Protein AF-A0A8S3GF30-F1 (afdb_monomer)

Mean predicted aligned error: 12.2 Å

Nearest PDB structures (foldseek):
  2m0g-assembly1_A  TM=1.381E-01  e=9.391E+00  Homo sapiens

Solvent-accessible surface area (backbone atoms only — not comparable to full-atom values): 8044 Å² total; per-residue (Å²): 131,85,81,71,85,69,78,81,78,77,63,46,65,70,56,51,53,53,51,52,64,44,44,80,78,36,70,75,46,27,78,76,70,73,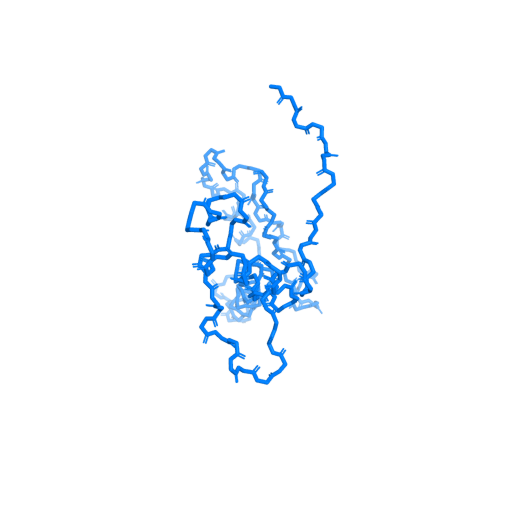49,88,65,83,62,93,58,65,84,44,89,94,50,42,94,63,77,54,68,77,78,55,63,62,43,52,35,39,44,44,50,50,26,50,53,53,47,54,52,53,50,50,36,37,75,70,66,76,46,51,57,67,56,52,42,52,46,66,72,70,50,88,64,52,88,88,40,66,86,68,62,79,76,83,70,51,76,71,35,67,83,64,77,47,59,88,42,74,62,79,86,129

Radius of gyration: 23.12 Å; Cα contacts (8 Å, |Δi|>4): 78; chains: 1; bounding box: 48×35×57 Å

Foldseek 3Di:
DDPDDPPPDQDDLVNLVVLQVVCVVPVVSCVVVVPNHDDPCPPDPPDDPRPNDDPPPLCCCQFPVVFLVVLVVVVVCVVVVVDDLVRVQVCLVPPDDDPVCPVVRADRDDPVCNVVSGGGGDSDDD

Secondary structure (DSSP, 8-state):
---------PPPHHHHHHHHHHHTT-TTHHHHHT--S--TTTTSTT--TTT-PPP-HHHIIIIIIHHHHHHHHHHHHHHTTS--HHHHHHHHHHS---TTTTT-PPPP--THHHHTT---------

Sequence (126 aa):
LPLTDVHFIQRTHLQYNKYLNSLENDLQMKSKFGVVGPSPLNGLQNFDPTSSFPGDL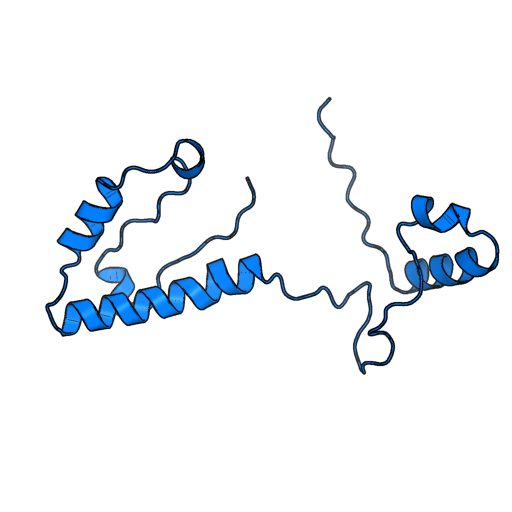MHDFYEGGCPLIIMAMLKEASSSRLITYNAIQSRTENFVYGNLDKSNKPPAIIVKHLNSDRIVGSAAQN

Structure (mmCIF, N/CA/C/O backbone):
data_AF-A0A8S3GF30-F1
#
_entry.id   AF-A0A8S3GF30-F1
#
loop_
_atom_site.group_PDB
_atom_site.id
_atom_site.type_symbol
_atom_site.label_atom_id
_atom_site.label_alt_id
_atom_site.label_comp_id
_atom_site.label_asym_id
_atom_site.label_entity_id
_atom_site.label_seq_id
_atom_site.pdbx_PDB_ins_code
_atom_site.Cartn_x
_atom_site.Cartn_y
_atom_site.Cartn_z
_atom_site.occupancy
_atom_site.B_iso_or_equiv
_atom_site.auth_seq_id
_atom_site.auth_comp_id
_atom_site.auth_asym_id
_atom_site.auth_atom_id
_atom_site.pdbx_PDB_model_num
ATOM 1 N N . LEU A 1 1 ? 22.142 20.340 -4.750 1.00 34.69 1 LEU A N 1
ATOM 2 C CA . LEU A 1 1 ? 21.553 21.049 -5.909 1.00 34.69 1 LEU A CA 1
ATOM 3 C C . LEU A 1 1 ? 20.165 20.467 -6.119 1.00 34.69 1 LEU A C 1
ATOM 5 O O . LEU A 1 1 ? 20.091 19.250 -6.245 1.00 34.69 1 LEU A O 1
ATOM 9 N N . PRO A 1 2 ? 19.090 21.266 -6.038 1.00 37.56 2 PRO A N 1
ATOM 10 C CA . PRO A 1 2 ? 17.739 20.757 -6.221 1.00 37.56 2 PRO A CA 1
ATOM 11 C C . PRO A 1 2 ? 17.591 20.321 -7.680 1.00 37.56 2 PRO A C 1
ATOM 13 O O . PRO A 1 2 ? 17.922 21.079 -8.592 1.00 37.56 2 PRO A O 1
ATOM 16 N N . LEU A 1 3 ? 17.159 19.080 -7.888 1.00 40.47 3 LEU A N 1
ATOM 17 C CA . LEU A 1 3 ? 16.743 18.590 -9.194 1.00 40.47 3 LEU A CA 1
ATOM 18 C C . LEU A 1 3 ? 15.476 19.371 -9.548 1.00 40.47 3 LEU A C 1
ATOM 20 O O . LEU A 1 3 ? 14.401 19.074 -9.046 1.00 40.47 3 LEU A O 1
ATOM 24 N N . THR A 1 4 ? 15.613 20.433 -10.337 1.00 46.12 4 THR A N 1
ATOM 25 C CA . THR A 1 4 ? 14.472 21.027 -11.035 1.00 46.12 4 THR A CA 1
ATOM 26 C C . THR A 1 4 ? 13.829 19.924 -11.860 1.00 46.12 4 THR A C 1
ATOM 28 O O . THR A 1 4 ? 14.558 19.268 -12.605 1.00 46.12 4 THR A O 1
ATOM 31 N N . ASP A 1 5 ? 12.521 19.723 -11.701 1.00 49.16 5 ASP A N 1
ATOM 32 C CA . ASP A 1 5 ? 11.702 18.736 -12.408 1.00 49.16 5 ASP A CA 1
ATOM 33 C C . ASP A 1 5 ? 11.978 18.742 -13.917 1.00 49.16 5 ASP A C 1
ATOM 35 O O . ASP A 1 5 ? 11.352 19.453 -14.705 1.00 49.16 5 ASP A O 1
ATOM 39 N N . VAL A 1 6 ? 12.940 17.927 -14.345 1.00 55.56 6 VAL A N 1
ATOM 40 C CA . VAL A 1 6 ? 13.052 17.525 -15.737 1.00 55.56 6 VAL A CA 1
ATOM 41 C C . VAL A 1 6 ? 11.923 16.527 -15.904 1.00 55.56 6 VAL A C 1
ATOM 43 O O . VAL A 1 6 ? 12.020 15.423 -15.373 1.00 55.56 6 VAL A O 1
ATOM 46 N N . HIS A 1 7 ? 10.830 16.930 -16.557 1.00 62.19 7 HIS A N 1
ATOM 47 C CA . HIS A 1 7 ? 9.713 16.036 -16.855 1.00 62.19 7 HIS A CA 1
ATOM 48 C C . HIS A 1 7 ? 10.256 14.683 -17.320 1.00 62.19 7 HIS A C 1
ATOM 50 O O . HIS A 1 7 ? 10.919 14.594 -18.356 1.00 62.19 7 HIS A O 1
ATOM 56 N N . PHE A 1 8 ? 10.027 13.640 -16.522 1.00 69.62 8 PHE A N 1
ATOM 57 C CA . PHE A 1 8 ? 10.448 12.296 -16.875 1.00 69.62 8 PHE A CA 1
ATOM 58 C C . PHE A 1 8 ? 9.700 11.886 -18.144 1.00 69.62 8 PHE A C 1
ATOM 60 O O . PHE A 1 8 ? 8.482 11.715 -18.138 1.00 69.62 8 PHE A O 1
ATOM 67 N N . ILE A 1 9 ? 10.424 11.766 -19.256 1.00 78.81 9 ILE A N 1
ATOM 68 C CA . ILE A 1 9 ? 9.842 11.325 -20.521 1.00 78.81 9 ILE A CA 1
ATOM 69 C C . ILE A 1 9 ? 9.791 9.801 -20.487 1.00 78.81 9 ILE A C 1
ATOM 71 O O . ILE A 1 9 ? 10.817 9.128 -20.620 1.00 78.81 9 ILE A O 1
ATOM 75 N N . GLN A 1 10 ? 8.587 9.260 -20.314 1.00 79.81 10 GLN A N 1
ATOM 76 C CA . GLN A 1 10 ? 8.366 7.823 -20.368 1.00 79.81 10 GLN A CA 1
ATOM 77 C C . GLN A 1 10 ? 8.737 7.283 -21.754 1.00 79.81 10 GLN A C 1
ATOM 79 O O . GLN A 1 10 ? 8.390 7.850 -22.792 1.00 79.81 10 GLN A O 1
ATOM 84 N N . ARG A 1 11 ? 9.465 6.166 -21.764 1.00 87.25 11 ARG A N 1
ATOM 85 C CA . ARG A 1 11 ? 9.854 5.479 -22.995 1.00 87.25 11 ARG A CA 1
ATOM 86 C C . ARG A 1 11 ? 8.613 4.914 -23.676 1.00 87.25 11 ARG A C 1
ATOM 88 O O . ARG A 1 11 ? 7.829 4.229 -23.039 1.00 87.25 11 ARG A O 1
ATOM 95 N N . THR A 1 12 ? 8.478 5.159 -24.971 1.00 89.38 12 THR A N 1
ATOM 96 C CA . THR A 1 12 ? 7.442 4.548 -25.816 1.00 89.38 12 THR A CA 1
ATOM 97 C C . THR A 1 12 ? 7.889 3.185 -26.342 1.00 89.38 12 THR A C 1
ATOM 99 O O . THR A 1 12 ? 9.091 2.932 -26.475 1.00 89.38 12 THR A O 1
ATOM 102 N N . HIS A 1 13 ? 6.937 2.337 -26.737 1.00 88.44 13 HIS A N 1
ATOM 103 C CA . HIS A 1 13 ? 7.207 1.060 -27.410 1.00 88.44 13 HIS A CA 1
ATOM 104 C C . HIS A 1 13 ? 8.176 1.211 -28.600 1.00 88.44 13 HIS A C 1
ATOM 106 O O . HIS A 1 13 ? 9.143 0.460 -28.734 1.00 88.44 13 HIS A O 1
ATOM 112 N N . LEU A 1 14 ? 7.991 2.249 -29.428 1.00 90.06 14 LEU A N 1
ATOM 113 C CA . LEU A 1 14 ? 8.872 2.530 -30.567 1.00 90.06 14 LEU A CA 1
ATOM 114 C C . LEU A 1 14 ? 10.316 2.821 -30.127 1.00 90.06 14 LEU A C 1
ATOM 116 O O . LEU A 1 14 ? 11.267 2.314 -30.724 1.00 90.06 14 LEU A O 1
ATOM 120 N N . GLN A 1 15 ? 10.492 3.630 -29.080 1.00 89.44 15 GLN A N 1
ATOM 121 C CA . GLN A 1 15 ? 11.817 3.946 -28.539 1.00 89.44 15 GLN A CA 1
ATOM 122 C C . GLN A 1 15 ? 12.477 2.717 -27.910 1.00 89.44 15 GLN A C 1
ATOM 124 O O . GLN A 1 15 ? 13.670 2.507 -28.116 1.00 89.44 15 GLN A O 1
ATOM 129 N N . TYR A 1 16 ? 11.715 1.890 -27.189 1.00 89.69 16 TYR A N 1
ATOM 130 C CA . TYR A 1 16 ? 12.208 0.633 -26.625 1.00 89.69 16 TYR A CA 1
ATOM 131 C C . TYR A 1 16 ? 12.742 -0.308 -27.706 1.00 89.69 16 TYR A C 1
ATOM 133 O O . TYR A 1 16 ? 13.896 -0.728 -27.620 1.00 89.69 16 TYR A O 1
ATOM 141 N N . ASN A 1 17 ? 11.979 -0.535 -28.778 1.00 89.62 17 ASN A N 1
ATOM 142 C CA . ASN A 1 17 ? 12.423 -1.374 -29.895 1.00 89.62 17 ASN A CA 1
ATOM 143 C C . ASN A 1 17 ? 13.640 -0.790 -30.620 1.00 89.62 17 ASN A C 1
ATOM 145 O O . ASN A 1 17 ? 14.568 -1.517 -30.968 1.00 89.62 17 ASN A O 1
ATOM 149 N N . LYS A 1 18 ? 13.697 0.537 -30.790 1.00 90.19 18 LYS A N 1
ATOM 150 C CA . LYS A 1 18 ? 14.880 1.199 -31.359 1.00 90.19 18 LYS A CA 1
ATOM 151 C C . LYS A 1 18 ? 16.131 0.951 -30.512 1.00 90.19 18 LYS A C 1
ATOM 153 O O . LYS A 1 18 ? 17.205 0.711 -31.065 1.00 90.19 18 LYS A O 1
ATOM 158 N N . TYR A 1 19 ? 16.011 1.017 -29.186 1.00 90.44 19 TYR A N 1
ATOM 159 C CA . TYR A 1 19 ? 17.128 0.742 -28.283 1.00 90.44 19 TYR A CA 1
ATOM 160 C C . TYR A 1 19 ? 17.531 -0.729 -28.309 1.00 90.44 19 TYR A C 1
ATOM 162 O O . TYR A 1 19 ? 18.727 -0.995 -28.360 1.00 90.44 19 TYR A O 1
ATOM 170 N N . LEU A 1 20 ? 16.575 -1.663 -28.372 1.00 89.44 20 LEU A N 1
ATOM 171 C CA . LEU A 1 20 ? 16.871 -3.086 -28.556 1.00 89.44 20 LEU A CA 1
ATOM 172 C C . LEU A 1 20 ? 17.687 -3.344 -29.827 1.00 89.44 20 LEU A C 1
ATOM 174 O O . LEU A 1 20 ? 18.759 -3.933 -29.740 1.00 89.44 20 LEU A O 1
ATOM 178 N N . ASN A 1 21 ? 17.258 -2.813 -30.973 1.00 88.69 21 ASN A N 1
ATOM 179 C CA . ASN A 1 21 ? 17.983 -2.983 -32.240 1.00 88.69 21 ASN A CA 1
ATOM 180 C C . ASN A 1 21 ? 19.380 -2.332 -32.209 1.00 88.69 21 ASN A C 1
ATOM 182 O O . ASN A 1 21 ? 20.311 -2.766 -32.882 1.00 88.69 21 ASN A O 1
ATOM 186 N N . SER A 1 22 ? 19.553 -1.271 -31.416 1.00 86.31 22 SER A N 1
ATOM 187 C CA . SER A 1 22 ? 20.850 -0.598 -31.272 1.00 86.31 22 SER A CA 1
ATOM 188 C C . SER A 1 22 ? 21.857 -1.434 -30.469 1.00 86.31 22 SER A C 1
ATOM 190 O O . SER A 1 22 ? 23.058 -1.321 -30.701 1.00 86.31 22 SER A O 1
ATOM 192 N N . LEU A 1 23 ? 21.385 -2.292 -29.556 1.00 85.62 23 LEU A N 1
ATOM 193 C CA . LEU A 1 23 ? 22.238 -3.171 -28.745 1.00 85.62 23 LEU A CA 1
ATOM 194 C C . LEU A 1 23 ? 22.918 -4.272 -29.559 1.00 85.62 23 LEU A C 1
ATOM 196 O O . LEU A 1 23 ? 23.973 -4.748 -29.149 1.00 85.62 23 LEU A O 1
ATOM 200 N N . GLU A 1 24 ? 22.341 -4.658 -30.698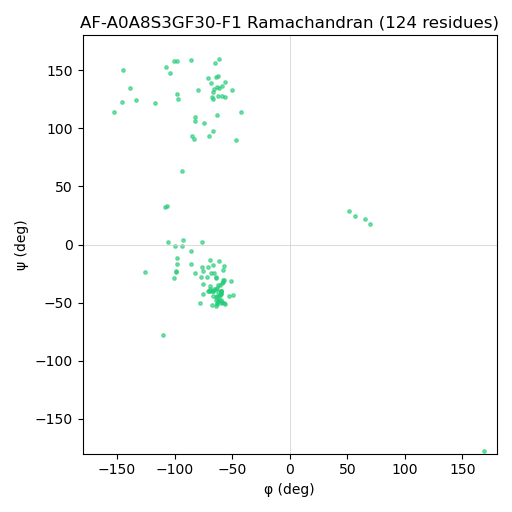 1.00 78.12 24 GLU A N 1
ATOM 201 C CA . GLU A 1 24 ? 22.965 -5.606 -31.630 1.00 78.12 24 GLU A CA 1
ATOM 202 C C . GLU A 1 24 ? 24.264 -5.046 -32.225 1.00 78.12 24 GLU A C 1
ATOM 204 O O . GLU A 1 24 ? 25.171 -5.801 -32.562 1.00 78.12 24 GLU A O 1
ATOM 209 N N . ASN A 1 25 ? 24.364 -3.716 -32.317 1.00 80.00 25 ASN A N 1
ATOM 210 C CA . ASN A 1 25 ? 25.468 -3.019 -32.966 1.00 80.00 25 ASN A CA 1
ATOM 211 C C . ASN A 1 25 ? 26.504 -2.473 -31.968 1.00 80.00 25 ASN A C 1
ATOM 213 O O . ASN A 1 25 ? 27.676 -2.355 -32.317 1.00 80.00 25 ASN A O 1
ATOM 217 N N . ASP A 1 26 ? 26.100 -2.142 -30.734 1.00 83.44 26 ASP A N 1
ATOM 218 C CA . ASP A 1 26 ? 27.009 -1.656 -29.688 1.00 83.44 26 ASP A CA 1
ATOM 219 C C . ASP A 1 26 ? 26.506 -1.985 -28.268 1.00 83.44 26 ASP A C 1
ATOM 221 O O . ASP A 1 26 ? 25.513 -1.440 -27.776 1.00 83.44 26 ASP A O 1
ATOM 225 N N . LEU A 1 27 ? 27.248 -2.838 -27.556 1.00 76.56 27 LEU A N 1
ATOM 226 C CA . LEU A 1 27 ? 26.932 -3.256 -26.186 1.00 76.56 27 LEU A CA 1
ATOM 227 C C . LEU A 1 27 ? 27.144 -2.151 -25.136 1.00 76.56 27 LEU A C 1
ATOM 229 O O . LEU A 1 27 ? 26.554 -2.233 -24.055 1.00 76.56 27 LEU A O 1
ATOM 233 N N . GLN A 1 28 ? 27.928 -1.107 -25.427 1.00 79.19 28 GLN A N 1
ATOM 234 C CA . GLN A 1 28 ? 28.100 0.046 -24.527 1.00 79.19 28 GLN A CA 1
ATOM 235 C C . GLN A 1 28 ? 26.800 0.855 -24.385 1.00 79.19 28 GLN A C 1
ATOM 237 O O . GLN A 1 28 ? 26.600 1.579 -23.406 1.00 79.19 28 GLN A O 1
ATOM 242 N N . MET A 1 29 ? 25.854 0.670 -25.311 1.00 77.81 29 MET A N 1
ATOM 243 C CA . MET A 1 29 ? 24.548 1.323 -25.280 1.00 77.81 29 MET A CA 1
ATOM 244 C C . MET A 1 29 ? 23.629 0.821 -24.154 1.00 77.81 29 MET A C 1
ATOM 246 O O . MET A 1 29 ? 22.662 1.509 -23.820 1.00 77.81 29 MET A O 1
ATOM 250 N N . LYS A 1 30 ? 23.951 -0.311 -23.502 1.00 82.69 30 LYS A N 1
ATOM 251 C CA . LYS A 1 30 ? 23.183 -0.853 -22.360 1.00 82.69 30 LYS A CA 1
ATOM 252 C C . LYS A 1 30 ? 23.041 0.154 -21.226 1.00 82.69 30 LYS A C 1
ATOM 254 O O . LYS A 1 30 ? 21.933 0.434 -20.773 1.00 82.69 30 LYS A O 1
ATOM 259 N N . SER A 1 31 ? 24.166 0.724 -20.796 1.00 79.31 31 SER A N 1
ATOM 260 C CA . SER A 1 31 ? 24.197 1.708 -19.710 1.00 79.31 31 SER A CA 1
ATOM 261 C C . SER A 1 31 ? 23.549 3.030 -20.134 1.00 79.31 31 SER A C 1
ATOM 263 O O . SER A 1 31 ? 22.841 3.646 -19.344 1.00 79.31 31 SER A O 1
ATOM 265 N N . LYS A 1 32 ? 23.715 3.425 -21.403 1.00 82.75 32 LYS A N 1
ATOM 266 C CA . LYS A 1 32 ? 23.195 4.690 -21.939 1.00 82.75 32 LYS A CA 1
ATOM 267 C C . LYS A 1 32 ? 21.674 4.711 -22.083 1.00 82.75 32 LYS A C 1
ATOM 269 O O . LYS A 1 32 ? 21.051 5.733 -21.815 1.00 82.75 32 LYS A O 1
ATOM 274 N N . PHE A 1 33 ? 21.074 3.608 -22.530 1.00 82.75 33 PHE A N 1
ATOM 275 C CA . PHE A 1 33 ? 19.628 3.525 -22.747 1.00 82.75 33 PHE A CA 1
ATOM 276 C C . PHE A 1 33 ? 18.872 2.872 -21.594 1.00 82.75 33 PHE A C 1
ATOM 278 O O . PHE A 1 33 ? 17.643 2.933 -21.590 1.00 82.75 33 PHE A O 1
ATOM 285 N N . GLY A 1 34 ? 19.567 2.245 -20.639 1.00 82.62 34 GLY A N 1
ATOM 286 C CA . GLY A 1 34 ? 18.939 1.495 -19.550 1.00 82.62 34 GLY A CA 1
ATOM 287 C C . GLY A 1 34 ? 18.167 0.262 -20.034 1.00 82.62 34 GLY A C 1
ATOM 288 O O . GLY A 1 34 ? 17.260 -0.198 -19.350 1.00 82.62 34 GLY A O 1
ATOM 289 N N . VAL A 1 35 ? 18.488 -0.253 -21.226 1.00 84.50 35 VAL A N 1
ATOM 290 C CA . VAL A 1 35 ? 17.902 -1.471 -21.802 1.00 84.50 35 VAL A CA 1
ATOM 291 C C . VAL A 1 35 ? 19.026 -2.484 -21.964 1.00 84.50 35 VAL A C 1
ATOM 293 O O . VAL A 1 35 ? 20.025 -2.205 -22.619 1.00 84.50 35 VAL A O 1
ATOM 296 N N . VAL A 1 36 ? 18.881 -3.653 -21.342 1.00 85.56 36 VAL A N 1
ATOM 297 C CA . VAL A 1 36 ? 19.931 -4.690 -21.323 1.00 85.56 36 VAL A CA 1
ATOM 298 C C . VAL A 1 36 ? 19.675 -5.781 -22.369 1.00 85.56 36 VAL A C 1
ATOM 300 O O . VAL A 1 36 ? 20.617 -6.442 -22.807 1.00 85.56 36 VAL A O 1
ATOM 303 N N . GLY A 1 37 ? 18.421 -5.932 -22.796 1.00 86.50 37 GLY A N 1
ATOM 304 C CA . GLY A 1 37 ? 17.964 -6.925 -23.762 1.00 86.50 37 GLY A CA 1
ATOM 305 C C . GLY A 1 37 ? 16.431 -6.993 -23.818 1.00 86.50 37 GLY A C 1
ATOM 306 O O . GLY A 1 37 ? 15.763 -6.205 -23.133 1.00 86.50 37 GLY A O 1
ATOM 307 N N . PRO A 1 38 ? 15.871 -7.901 -24.637 1.00 88.19 38 PRO A N 1
ATOM 308 C CA . PRO A 1 38 ? 14.428 -8.099 -24.728 1.00 88.19 38 PRO A CA 1
ATOM 309 C C . PRO A 1 38 ? 13.856 -8.573 -23.386 1.00 88.19 38 PRO A C 1
ATOM 311 O O . PRO A 1 38 ? 14.505 -9.319 -22.651 1.00 88.19 38 PRO A O 1
ATOM 314 N N . SER A 1 39 ? 12.635 -8.143 -23.062 1.00 87.12 39 SER A N 1
ATOM 315 C CA . SER A 1 39 ? 11.949 -8.599 -21.849 1.00 87.12 39 SER A CA 1
ATOM 316 C C . SER A 1 39 ? 11.690 -10.113 -21.903 1.00 87.12 39 SER A C 1
ATOM 318 O O . SER A 1 39 ? 11.182 -10.595 -22.918 1.00 87.12 39 SER A O 1
ATOM 320 N N . PRO A 1 40 ? 11.931 -10.869 -20.814 1.00 86.81 40 PRO A N 1
ATOM 321 C CA . PRO A 1 40 ? 11.552 -12.282 -20.728 1.00 86.81 40 PRO A CA 1
ATOM 322 C C . PRO A 1 40 ? 10.048 -12.525 -20.929 1.00 86.81 40 PRO A C 1
ATOM 324 O O . PRO A 1 40 ? 9.637 -13.623 -21.288 1.00 86.81 40 PRO A O 1
ATOM 327 N N . LEU A 1 41 ? 9.228 -11.495 -20.702 1.00 85.62 41 LEU A N 1
ATOM 328 C CA . LEU A 1 41 ? 7.770 -11.548 -20.789 1.00 85.62 41 LEU A CA 1
ATOM 329 C C . LEU A 1 41 ? 7.227 -11.142 -22.169 1.00 85.62 41 LEU A C 1
ATOM 331 O O . LEU A 1 41 ? 6.016 -11.112 -22.357 1.00 85.62 41 LEU A O 1
ATOM 335 N N . ASN A 1 42 ? 8.092 -10.862 -23.151 1.00 85.19 42 ASN A N 1
ATOM 336 C CA . ASN A 1 42 ? 7.690 -10.393 -24.485 1.00 85.19 42 ASN A CA 1
ATOM 337 C C . ASN A 1 42 ? 6.806 -11.394 -25.266 1.00 85.19 42 ASN A C 1
ATOM 339 O O . ASN A 1 42 ? 6.205 -11.034 -26.270 1.00 85.19 42 ASN A O 1
ATOM 343 N N . GLY A 1 43 ? 6.734 -12.656 -24.825 1.00 82.94 43 GLY A N 1
ATOM 344 C CA . GLY A 1 43 ? 5.857 -13.681 -25.400 1.00 82.94 43 GLY A CA 1
ATOM 345 C C . GLY A 1 43 ? 4.429 -13.702 -24.839 1.00 82.94 43 GLY A C 1
ATOM 346 O O . GLY A 1 43 ? 3.609 -14.481 -25.320 1.00 82.94 43 GLY A O 1
ATOM 347 N N . LEU A 1 44 ? 4.118 -12.895 -23.819 1.00 85.69 44 LEU A N 1
ATOM 348 C CA . LEU A 1 44 ? 2.773 -12.826 -23.251 1.00 85.69 44 LEU A CA 1
ATOM 349 C C . LEU A 1 44 ? 1.861 -11.954 -24.118 1.00 85.69 44 LEU A C 1
ATOM 351 O O . LEU A 1 44 ? 2.201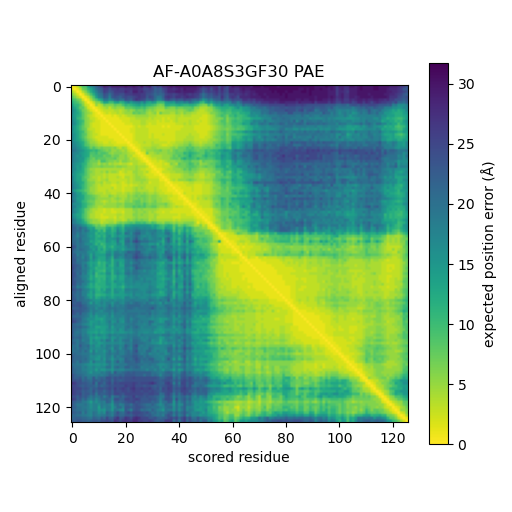 -10.830 -24.487 1.00 85.69 44 LEU A O 1
ATOM 355 N N .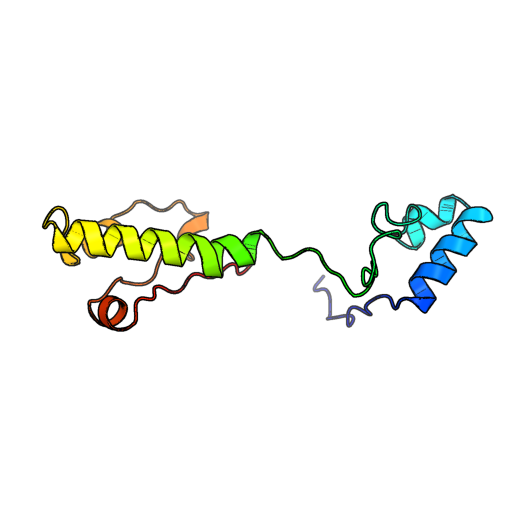 GLN A 1 45 ? 0.663 -12.460 -24.408 1.00 85.31 45 GLN A N 1
ATOM 356 C CA . GLN A 1 45 ? -0.352 -11.697 -25.125 1.00 85.31 45 GLN A CA 1
ATOM 357 C C . GLN A 1 45 ? -0.756 -10.465 -24.297 1.00 85.31 45 GLN A C 1
ATOM 359 O O . GLN A 1 45 ? -1.114 -10.596 -23.128 1.00 85.31 45 GLN A O 1
ATOM 364 N N . ASN A 1 46 ? -0.719 -9.280 -24.915 1.00 83.12 46 ASN A N 1
ATOM 365 C CA . ASN A 1 46 ? -1.031 -7.976 -24.303 1.00 83.12 46 ASN A CA 1
ATOM 366 C C . ASN A 1 46 ? -0.020 -7.462 -23.257 1.00 83.12 46 ASN A C 1
ATOM 368 O O . ASN A 1 46 ? -0.357 -6.566 -22.482 1.00 83.12 46 ASN A O 1
ATOM 372 N N . PHE A 1 47 ? 1.206 -7.993 -23.226 1.00 85.31 47 PHE A N 1
ATOM 373 C CA . PHE A 1 47 ? 2.287 -7.438 -22.412 1.00 85.31 47 PHE A CA 1
ATOM 374 C C . PHE A 1 47 ? 3.207 -6.548 -23.255 1.00 85.31 47 PHE A C 1
ATOM 376 O O . PHE A 1 47 ? 3.710 -6.974 -24.291 1.00 85.31 47 PHE A O 1
ATOM 383 N N . ASP A 1 48 ? 3.478 -5.336 -22.776 1.00 85.81 48 ASP A N 1
ATOM 384 C CA . ASP A 1 48 ? 4.453 -4.418 -23.363 1.00 85.81 48 ASP A CA 1
ATOM 385 C C . ASP A 1 48 ? 5.332 -3.827 -22.243 1.00 85.81 48 ASP A C 1
ATOM 387 O O . ASP A 1 48 ? 4.801 -3.229 -21.307 1.00 85.81 48 ASP A O 1
ATOM 391 N N . PRO A 1 49 ? 6.672 -3.943 -22.307 1.00 84.25 49 PRO A N 1
ATOM 392 C CA . PRO A 1 49 ? 7.572 -3.457 -21.253 1.00 84.25 49 PRO A CA 1
ATOM 393 C C . PRO A 1 49 ? 7.455 -1.963 -20.917 1.00 84.25 49 PRO A C 1
ATOM 395 O O . PRO A 1 49 ? 7.960 -1.524 -19.886 1.00 84.25 49 PRO A O 1
ATOM 398 N N . THR A 1 50 ? 6.865 -1.166 -21.806 1.00 86.31 50 THR A N 1
ATOM 399 C CA . THR A 1 50 ? 6.721 0.287 -21.680 1.00 86.31 50 THR A CA 1
ATOM 400 C C . THR A 1 50 ? 5.363 0.733 -21.144 1.00 86.31 50 THR A C 1
ATOM 402 O O . THR A 1 50 ? 5.251 1.874 -20.686 1.00 86.31 50 THR A O 1
ATOM 405 N N . SER A 1 51 ? 4.353 -0.144 -21.162 1.00 83.25 51 SER A N 1
ATOM 406 C CA . SER A 1 51 ? 3.001 0.151 -20.659 1.00 83.25 51 SER A CA 1
ATOM 407 C C . SER A 1 51 ? 2.481 -0.833 -19.610 1.00 83.25 51 SER A C 1
ATOM 409 O O . SER A 1 51 ? 1.613 -0.477 -18.820 1.00 83.25 51 SER A O 1
ATOM 411 N N . SER A 1 52 ? 2.998 -2.058 -19.575 1.00 78.88 52 SER A N 1
ATOM 412 C CA . SER A 1 52 ? 2.610 -3.118 -18.641 1.00 78.88 52 SER A CA 1
ATOM 413 C C . SER A 1 52 ? 3.524 -3.102 -17.420 1.00 78.88 52 SER A C 1
ATOM 415 O O . SER A 1 52 ? 4.283 -4.042 -17.175 1.00 78.88 52 SER A O 1
ATOM 417 N N . PHE A 1 53 ? 3.479 -1.997 -16.673 1.00 68.62 53 PHE A N 1
ATOM 418 C CA . PHE A 1 53 ? 4.215 -1.883 -15.420 1.00 68.62 53 PHE A CA 1
ATOM 419 C C . PHE A 1 53 ? 3.774 -2.994 -14.463 1.00 68.62 53 PHE A C 1
ATOM 421 O O . PHE A 1 53 ? 2.575 -3.279 -14.380 1.00 68.62 53 PHE A O 1
ATOM 428 N N . PRO A 1 54 ? 4.719 -3.648 -13.763 1.00 67.75 54 PRO A N 1
ATOM 429 C CA . PRO A 1 54 ? 4.346 -4.584 -12.716 1.00 67.75 54 PRO A CA 1
ATOM 430 C C . PRO A 1 54 ? 3.456 -3.851 -11.707 1.00 67.75 54 PRO A C 1
ATOM 432 O O . PRO A 1 54 ? 3.717 -2.684 -11.404 1.00 67.75 54 PRO A O 1
ATOM 435 N N . GLY A 1 55 ? 2.409 -4.525 -11.220 1.00 67.69 55 GLY A N 1
ATOM 436 C CA . GLY A 1 55 ? 1.594 -3.999 -10.126 1.00 67.69 55 GLY A CA 1
ATOM 437 C C . GLY A 1 55 ? 2.509 -3.559 -8.990 1.00 67.69 55 GLY A C 1
ATOM 438 O O . GLY A 1 55 ? 3.476 -4.262 -8.664 1.00 67.69 55 GLY A O 1
ATOM 439 N N . ASP A 1 56 ? 2.267 -2.366 -8.458 1.00 76.00 56 ASP A N 1
ATOM 440 C CA . ASP A 1 56 ? 3.046 -1.855 -7.343 1.00 76.00 56 ASP A CA 1
ATOM 441 C C . ASP A 1 56 ? 2.679 -2.689 -6.118 1.00 76.00 56 ASP A C 1
ATOM 443 O O . ASP A 1 56 ? 1.703 -2.427 -5.424 1.00 76.00 56 ASP A O 1
ATOM 447 N N . LEU A 1 57 ? 3.463 -3.742 -5.885 1.00 74.38 57 LEU A N 1
ATOM 448 C CA . LEU A 1 57 ? 3.238 -4.692 -4.804 1.00 74.38 57 LEU A CA 1
ATOM 449 C C . LEU A 1 57 ? 3.200 -3.986 -3.445 1.00 74.38 57 LEU A C 1
ATOM 451 O O . LEU A 1 57 ? 2.494 -4.423 -2.543 1.00 74.38 57 LEU A O 1
ATOM 455 N N . MET A 1 58 ? 3.932 -2.883 -3.296 1.00 77.56 58 MET A N 1
ATOM 456 C CA . MET A 1 58 ? 3.904 -2.081 -2.083 1.00 77.56 58 MET A CA 1
ATOM 457 C C . MET A 1 58 ? 2.526 -1.425 -1.936 1.00 77.56 58 MET A C 1
ATOM 459 O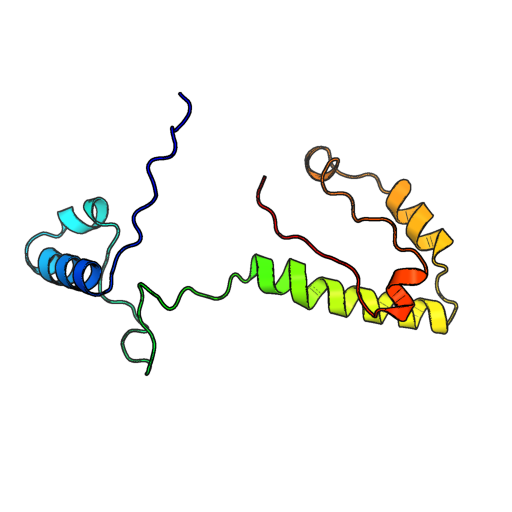 O . MET A 1 58 ? 1.864 -1.617 -0.919 1.00 77.56 58 MET A O 1
ATOM 463 N N . HIS A 1 59 ? 2.049 -0.743 -2.974 1.00 79.44 59 HIS A N 1
ATOM 464 C CA . HIS A 1 59 ? 0.724 -0.125 -2.990 1.00 79.44 59 HIS A CA 1
ATOM 465 C C . HIS A 1 59 ? -0.408 -1.158 -2.840 1.00 79.44 59 HIS A C 1
ATOM 467 O O . HIS A 1 59 ? -1.287 -1.004 -1.994 1.00 79.44 59 HIS A O 1
ATOM 473 N N . ASP A 1 60 ? -0.375 -2.254 -3.597 1.00 80.50 60 ASP A N 1
ATOM 474 C CA . ASP A 1 60 ? -1.413 -3.288 -3.580 1.00 80.50 60 ASP A CA 1
ATOM 475 C C . ASP A 1 60 ? -1.568 -3.915 -2.187 1.00 80.50 60 ASP A C 1
ATOM 477 O O . ASP A 1 60 ? -2.687 -4.145 -1.709 1.00 80.50 60 ASP A O 1
ATOM 481 N N . PHE A 1 61 ? -0.453 -4.142 -1.487 1.00 82.06 61 PHE A N 1
ATOM 482 C CA . PHE A 1 61 ? -0.485 -4.654 -0.122 1.00 82.06 61 PHE A CA 1
ATOM 483 C C . PHE A 1 61 ? -0.826 -3.569 0.901 1.00 82.06 61 PHE A C 1
ATOM 485 O O . PHE A 1 61 ? -1.707 -3.790 1.729 1.00 82.06 61 PHE A O 1
ATOM 492 N N . TYR A 1 62 ? -0.161 -2.413 0.890 1.00 80.31 62 TYR A N 1
ATOM 493 C CA . TYR A 1 62 ? -0.304 -1.427 1.966 1.00 80.31 62 TYR A CA 1
ATOM 494 C C . TYR A 1 62 ? -1.528 -0.520 1.828 1.00 80.31 62 TYR A C 1
ATOM 496 O O . TYR A 1 62 ? -2.032 -0.058 2.851 1.00 80.31 62 TYR A O 1
ATOM 504 N N . GLU A 1 63 ? -2.057 -0.311 0.624 1.00 79.00 63 GLU A N 1
ATOM 505 C CA . GLU A 1 63 ? -3.281 0.473 0.402 1.00 79.00 63 GLU A CA 1
ATOM 506 C C . GLU A 1 63 ? -4.529 -0.401 0.236 1.00 79.00 63 GLU A C 1
ATOM 508 O O . GLU A 1 63 ? -5.641 0.048 0.525 1.00 79.00 63 GLU A O 1
ATOM 513 N N . GLY A 1 64 ? -4.353 -1.663 -0.170 1.00 79.06 64 GLY A N 1
ATOM 514 C CA . GLY A 1 64 ? -5.441 -2.618 -0.376 1.00 79.06 64 GLY A CA 1
ATOM 515 C C . GLY A 1 64 ? -5.470 -3.746 0.655 1.00 79.06 64 GLY A C 1
ATOM 516 O O . GLY A 1 64 ? -6.303 -3.761 1.566 1.00 79.06 64 GLY A O 1
ATOM 517 N N . GLY A 1 65 ? -4.576 -4.723 0.484 1.00 85.06 65 GLY A N 1
ATOM 518 C CA . GLY A 1 65 ? -4.654 -6.025 1.157 1.00 85.06 65 GLY A CA 1
ATOM 519 C C . GLY A 1 65 ? -4.534 -5.968 2.683 1.00 85.06 65 GLY A C 1
ATOM 520 O O . GLY A 1 65 ? -5.395 -6.479 3.401 1.00 85.06 65 GLY A O 1
ATOM 521 N N . CYS A 1 66 ? -3.485 -5.329 3.196 1.00 87.44 66 CYS A N 1
ATOM 522 C CA . CYS A 1 66 ? -3.224 -5.209 4.629 1.00 87.44 66 CYS A CA 1
ATOM 523 C C . CYS A 1 66 ? -4.343 -4.441 5.357 1.00 87.44 66 CYS A C 1
ATOM 525 O O . CYS A 1 66 ? -4.854 -4.974 6.347 1.00 87.44 66 CYS A O 1
ATOM 527 N N . PRO A 1 67 ? -4.793 -3.255 4.885 1.00 86.12 67 PRO A N 1
ATOM 528 C CA . PRO A 1 67 ? -5.944 -2.563 5.464 1.00 86.12 67 PRO A CA 1
ATOM 529 C C . PRO A 1 67 ? -7.198 -3.437 5.577 1.00 86.12 67 PRO A C 1
ATOM 531 O O . PRO A 1 67 ? -7.846 -3.457 6.625 1.00 86.12 67 PRO A O 1
ATOM 534 N N . LEU A 1 68 ? -7.520 -4.196 4.525 1.00 86.69 68 LEU A N 1
ATOM 535 C CA . LEU A 1 68 ? -8.693 -5.068 4.497 1.00 86.69 68 LEU A CA 1
ATOM 536 C C . LEU A 1 68 ? -8.612 -6.171 5.562 1.00 86.69 68 LEU A C 1
ATOM 538 O O . LEU A 1 68 ? -9.549 -6.352 6.342 1.00 86.69 68 LEU A O 1
ATOM 542 N N . ILE A 1 69 ? -7.484 -6.885 5.616 1.00 89.00 69 ILE A N 1
ATOM 543 C CA . ILE A 1 69 ? -7.287 -8.005 6.546 1.00 89.00 69 ILE A CA 1
ATOM 544 C C . ILE A 1 69 ? -7.309 -7.510 7.995 1.00 89.00 69 ILE A C 1
ATOM 546 O O . ILE A 1 69 ? -8.023 -8.068 8.828 1.00 89.00 69 ILE A O 1
ATOM 550 N N . ILE A 1 70 ? -6.575 -6.434 8.295 1.00 88.00 70 ILE A N 1
ATOM 551 C CA . ILE A 1 70 ? -6.521 -5.857 9.644 1.00 88.00 70 ILE A CA 1
ATOM 552 C C . ILE A 1 70 ? -7.921 -5.420 10.083 1.00 88.00 70 ILE A C 1
ATOM 554 O O . ILE A 1 70 ? -8.321 -5.695 11.214 1.00 88.00 70 ILE A O 1
ATOM 558 N N . MET A 1 71 ? -8.701 -4.798 9.195 1.00 86.38 71 MET A N 1
ATOM 559 C CA . MET A 1 71 ? -10.058 -4.371 9.528 1.00 86.38 71 MET A CA 1
ATOM 560 C C . MET A 1 71 ? -10.980 -5.549 9.855 1.00 86.38 71 MET A C 1
ATOM 562 O O . MET A 1 71 ? -11.704 -5.500 10.851 1.00 86.38 71 MET A O 1
ATOM 566 N N . ALA A 1 72 ? -10.929 -6.623 9.064 1.00 87.94 72 ALA A N 1
ATOM 567 C CA . ALA A 1 72 ? -11.702 -7.833 9.330 1.00 87.94 72 ALA A CA 1
ATOM 568 C C . ALA A 1 72 ? -11.337 -8.454 10.691 1.00 87.94 72 ALA A C 1
ATOM 570 O O . ALA A 1 72 ? -12.223 -8.793 11.477 1.00 87.94 72 ALA A O 1
ATOM 571 N N . MET A 1 73 ? -10.041 -8.523 11.013 1.00 89.38 73 MET A N 1
ATOM 572 C CA . MET A 1 73 ? -9.567 -9.044 12.299 1.00 89.38 73 MET A CA 1
ATOM 573 C C . MET A 1 73 ? -10.021 -8.185 13.483 1.00 89.38 73 MET A C 1
ATOM 575 O O . MET A 1 73 ? -10.487 -8.719 14.487 1.00 89.38 73 MET A O 1
ATOM 579 N N . LEU A 1 74 ? -9.905 -6.857 13.383 1.00 86.38 74 LEU A N 1
ATOM 580 C CA . LEU A 1 74 ? -10.304 -5.948 14.461 1.00 86.38 74 LEU A CA 1
ATOM 581 C C . LEU A 1 74 ? -11.815 -5.977 14.702 1.00 86.38 74 LEU A C 1
ATOM 583 O O . LEU A 1 74 ? -12.252 -5.943 15.854 1.00 86.38 74 LEU A O 1
ATOM 587 N N . LYS A 1 75 ? -12.605 -6.082 13.629 1.00 85.06 75 LYS A N 1
ATOM 588 C CA . LYS A 1 75 ? -14.057 -6.258 13.708 1.00 85.06 75 LYS A CA 1
ATOM 589 C C . LYS A 1 75 ? -14.425 -7.521 14.467 1.00 85.06 75 LYS A C 1
ATOM 591 O O . LYS A 1 75 ? -15.213 -7.442 15.406 1.00 85.06 75 LYS A O 1
ATOM 596 N N . GLU A 1 76 ? -13.831 -8.650 14.095 1.00 89.75 76 GLU A N 1
ATOM 597 C CA . GLU A 1 76 ? -14.150 -9.934 14.717 1.00 89.75 76 GLU A CA 1
ATOM 598 C C . GLU A 1 76 ? -13.657 -10.014 16.168 1.00 89.75 76 GLU A C 1
ATOM 600 O O . GLU A 1 76 ? -14.356 -10.488 17.062 1.00 89.75 76 GLU A O 1
ATOM 605 N N . ALA A 1 77 ? -12.479 -9.459 16.454 1.00 89.00 77 ALA A N 1
ATOM 606 C CA . ALA A 1 77 ? -11.989 -9.357 17.822 1.00 89.00 77 ALA A CA 1
ATOM 607 C C . ALA A 1 77 ? -12.905 -8.475 18.690 1.00 89.00 77 ALA A C 1
ATOM 609 O O . ALA A 1 77 ? -13.098 -8.750 19.876 1.00 89.00 77 ALA A O 1
ATOM 610 N N . SER A 1 78 ? -13.491 -7.423 18.113 1.00 84.75 78 SER A N 1
ATOM 611 C CA . SER A 1 78 ? -14.437 -6.565 18.820 1.00 84.75 78 SER A CA 1
ATOM 612 C C . SER A 1 78 ? -15.812 -7.214 19.001 1.00 84.75 78 SER A C 1
ATOM 614 O O . SER A 1 78 ? -16.355 -7.143 20.106 1.00 84.75 78 SER A O 1
ATOM 616 N N . SER A 1 79 ? -16.360 -7.882 17.976 1.00 86.75 79 SER A N 1
ATOM 617 C CA . SER A 1 79 ? -17.638 -8.614 18.062 1.00 86.75 79 SER A CA 1
ATOM 618 C C . SER A 1 79 ? -17.568 -9.720 19.121 1.00 86.75 79 SER A C 1
ATOM 620 O O . SER A 1 79 ? -18.479 -9.860 19.939 1.00 86.75 79 SER A O 1
ATOM 622 N N . SER A 1 80 ? -16.425 -10.406 19.192 1.00 91.62 80 SER A N 1
ATOM 623 C CA . SER A 1 80 ? -16.101 -11.425 20.193 1.00 91.62 80 SER A CA 1
ATOM 624 C C . SER A 1 80 ? -15.726 -10.856 21.570 1.00 91.62 80 SER A C 1
ATOM 626 O O . SER A 1 80 ? -15.403 -11.613 22.483 1.00 91.62 80 SER A O 1
ATOM 628 N N . ARG A 1 81 ? -15.768 -9.526 21.752 1.00 89.62 81 ARG A N 1
ATOM 629 C CA . ARG A 1 81 ? -15.419 -8.811 22.997 1.00 89.62 81 ARG A CA 1
ATOM 630 C C . ARG A 1 81 ? -13.995 -9.083 23.508 1.00 89.62 81 ARG A C 1
ATOM 632 O O . ARG A 1 81 ? -13.725 -8.906 24.693 1.00 89.62 81 ARG A O 1
ATOM 639 N N . LEU A 1 82 ? -13.080 -9.474 22.622 1.00 90.56 82 LEU A N 1
ATOM 640 C CA . LEU A 1 82 ? -11.664 -9.690 22.937 1.00 90.56 82 LEU A CA 1
ATOM 641 C C . LEU A 1 82 ? -10.899 -8.368 23.047 1.00 90.56 82 LEU A C 1
ATOM 643 O O . LEU A 1 82 ? -9.910 -8.274 23.770 1.00 90.56 82 LEU A O 1
ATOM 647 N N . ILE A 1 83 ? -11.355 -7.340 22.329 1.00 87.50 83 ILE A N 1
ATOM 648 C CA . ILE A 1 83 ? -10.751 -6.010 22.338 1.00 87.50 83 ILE A CA 1
ATOM 649 C C . ILE A 1 83 ? -11.819 -4.921 22.214 1.00 87.50 83 ILE A C 1
ATOM 651 O O . ILE A 1 83 ? -12.870 -5.113 21.601 1.00 87.50 83 ILE A O 1
ATOM 655 N N . THR A 1 84 ? -11.545 -3.753 22.793 1.00 84.38 84 THR A N 1
ATOM 656 C CA . THR A 1 84 ? -12.369 -2.553 22.609 1.00 84.38 84 THR A CA 1
ATOM 657 C C . THR A 1 84 ? -11.645 -1.545 21.724 1.00 84.38 84 THR A C 1
ATOM 659 O O . THR A 1 84 ? -10.416 -1.479 21.713 1.00 84.38 84 THR A O 1
ATOM 662 N N . TYR A 1 85 ? -12.394 -0.701 21.016 1.00 77.94 85 TYR A N 1
ATOM 663 C CA . TYR A 1 85 ? -11.800 0.367 20.203 1.00 77.94 85 TYR A CA 1
ATOM 664 C C . TYR A 1 85 ? -10.987 1.356 21.037 1.00 77.94 85 TYR A C 1
ATOM 666 O O . TYR A 1 85 ? -9.924 1.786 20.605 1.00 77.94 85 TYR A O 1
ATOM 674 N N . ASN A 1 86 ? -11.421 1.636 22.267 1.00 83.75 86 ASN A N 1
ATOM 675 C CA . ASN A 1 86 ? -10.655 2.465 23.196 1.00 83.75 86 ASN A CA 1
ATOM 676 C C . ASN A 1 86 ? -9.312 1.817 23.555 1.00 83.75 86 ASN A C 1
ATOM 678 O O . ASN A 1 86 ? -8.310 2.517 23.655 1.00 83.75 86 ASN A O 1
ATOM 682 N N . ALA A 1 87 ? -9.270 0.488 23.703 1.00 86.94 87 ALA A N 1
ATOM 683 C CA . ALA A 1 87 ? -8.020 -0.231 23.930 1.00 86.94 87 ALA A CA 1
ATOM 684 C C . ALA A 1 87 ? -7.095 -0.169 22.704 1.00 86.94 87 ALA A C 1
ATOM 686 O O . ALA A 1 87 ? -5.896 0.039 22.868 1.00 86.94 87 ALA A O 1
ATOM 687 N N . ILE A 1 88 ? -7.639 -0.284 21.485 1.00 84.56 88 ILE A N 1
ATOM 688 C CA . ILE A 1 88 ? -6.866 -0.135 20.239 1.00 84.56 88 ILE A CA 1
ATOM 689 C C . ILE A 1 88 ? -6.298 1.281 20.133 1.00 84.56 88 ILE A C 1
ATOM 691 O O . ILE A 1 88 ? -5.096 1.440 19.954 1.00 84.56 88 ILE A O 1
ATOM 695 N N . GLN A 1 89 ? -7.139 2.304 20.303 1.00 84.31 89 GLN A N 1
ATOM 696 C CA . GLN A 1 89 ? -6.728 3.705 20.232 1.00 84.31 89 GLN A CA 1
ATOM 697 C C . GLN A 1 89 ? -5.660 4.027 21.281 1.00 84.31 89 GLN A C 1
ATOM 699 O O . GLN A 1 89 ? -4.605 4.559 20.946 1.00 84.31 89 GLN A O 1
ATOM 704 N N . SER A 1 90 ? -5.889 3.616 22.530 1.00 88.31 90 SER A N 1
ATOM 705 C CA . SER A 1 90 ? -4.919 3.781 23.612 1.00 88.31 90 SER A CA 1
ATOM 706 C C . SER A 1 90 ? -3.601 3.072 23.297 1.00 88.31 90 SER A C 1
ATOM 708 O O . SER A 1 90 ? -2.527 3.623 23.539 1.00 88.31 90 SER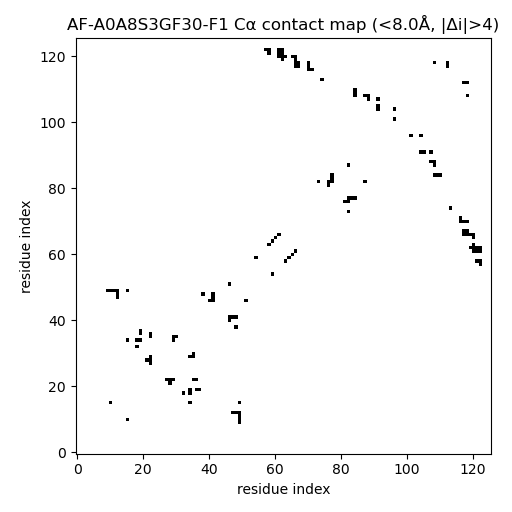 A O 1
ATOM 710 N N . ARG A 1 91 ? -3.645 1.871 22.707 1.00 88.94 91 ARG A N 1
ATOM 711 C CA . ARG A 1 91 ? -2.431 1.159 22.302 1.00 88.94 91 ARG A CA 1
ATOM 712 C C . ARG A 1 91 ? -1.700 1.887 21.180 1.00 88.94 91 ARG A C 1
ATOM 714 O O . ARG A 1 91 ? -0.487 2.017 21.276 1.00 88.94 91 ARG A O 1
ATOM 721 N N . THR A 1 92 ? -2.410 2.376 20.167 1.00 86.94 92 THR A N 1
ATOM 722 C CA . THR A 1 92 ? -1.844 3.133 19.043 1.00 86.94 92 THR A CA 1
ATOM 723 C C . THR A 1 92 ? -1.186 4.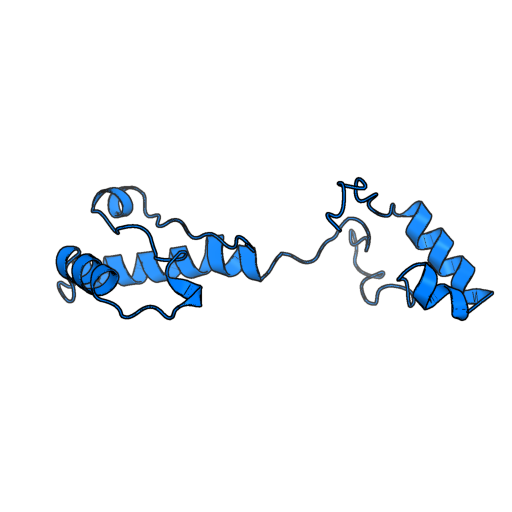434 19.500 1.00 86.94 92 THR A C 1
ATOM 725 O O . THR A 1 92 ? -0.107 4.762 19.012 1.00 86.94 92 THR A O 1
ATOM 728 N N . GLU A 1 93 ? -1.787 5.160 20.443 1.00 87.81 93 GLU A N 1
ATOM 729 C CA . GLU A 1 93 ? -1.246 6.419 20.977 1.00 87.81 93 GLU A CA 1
ATOM 730 C C . GLU A 1 93 ? 0.003 6.207 21.837 1.00 87.81 93 GLU A C 1
ATOM 732 O O . GLU A 1 93 ? 0.959 6.976 21.743 1.00 87.81 93 GLU A O 1
ATOM 737 N N . ASN A 1 94 ? 0.002 5.147 22.649 1.00 90.44 94 ASN A N 1
ATOM 738 C CA . ASN A 1 94 ? 1.074 4.848 23.600 1.00 90.44 94 ASN A CA 1
ATOM 739 C C . ASN A 1 94 ? 2.147 3.905 23.038 1.00 90.44 94 ASN A C 1
ATOM 741 O O . ASN A 1 94 ? 3.103 3.565 23.737 1.00 90.44 94 ASN A O 1
ATOM 745 N N . PHE A 1 95 ? 1.998 3.449 21.794 1.00 90.88 95 PHE A N 1
ATOM 746 C CA . PHE A 1 95 ? 3.013 2.637 21.143 1.00 90.88 95 PHE A CA 1
ATOM 747 C C . PHE A 1 95 ? 4.287 3.462 20.925 1.00 90.88 95 PHE A C 1
ATOM 749 O O . PHE A 1 95 ? 4.249 4.608 20.471 1.00 90.88 95 PHE A O 1
ATOM 756 N N . VAL A 1 96 ? 5.438 2.877 21.254 1.00 92.56 96 VAL A N 1
ATOM 757 C CA . VAL A 1 96 ? 6.736 3.536 21.089 1.00 92.56 96 VAL A CA 1
ATOM 758 C C . VAL A 1 96 ? 7.190 3.359 19.642 1.00 92.56 96 VAL A C 1
ATOM 760 O O . VAL A 1 96 ? 7.832 2.372 19.295 1.00 92.56 96 VAL A O 1
ATOM 763 N N . TYR A 1 97 ? 6.831 4.318 18.791 1.00 89.12 97 TYR A N 1
ATOM 764 C CA . TYR A 1 97 ? 7.276 4.357 17.397 1.00 89.12 97 TYR A CA 1
ATOM 765 C C . TYR A 1 97 ? 8.761 4.713 17.298 1.00 89.12 97 TYR A C 1
ATOM 767 O O . TYR A 1 97 ? 9.261 5.570 18.037 1.00 89.12 97 TYR A O 1
ATOM 775 N N . GLY A 1 98 ? 9.451 4.094 16.338 1.00 91.06 98 GLY A N 1
ATOM 776 C CA . GLY A 1 98 ? 10.814 4.466 15.978 1.00 91.06 98 GLY A CA 1
ATOM 777 C C . GLY A 1 98 ? 10.886 5.910 15.481 1.00 91.06 98 GLY A C 1
ATOM 778 O O . GLY A 1 98 ? 9.891 6.495 15.057 1.00 91.06 98 GLY A O 1
ATOM 779 N N . ASN A 1 99 ? 12.079 6.510 15.516 1.00 88.44 99 ASN A N 1
ATOM 780 C CA . ASN A 1 99 ? 12.258 7.902 15.083 1.00 88.44 99 ASN A CA 1
ATOM 781 C C . ASN A 1 99 ? 11.816 8.142 13.629 1.00 88.44 99 ASN A C 1
ATOM 783 O O . ASN A 1 99 ? 11.305 9.221 13.343 1.00 88.44 99 ASN A O 1
ATOM 787 N N . LEU A 1 100 ? 11.970 7.140 12.758 1.00 87.19 100 LEU A N 1
ATOM 788 C CA . LEU A 1 100 ? 11.561 7.192 11.351 1.00 87.19 100 LEU A CA 1
ATOM 789 C C . LEU A 1 100 ? 10.041 7.059 11.161 1.00 87.19 100 LEU A C 1
ATOM 791 O O . LEU A 1 100 ? 9.504 7.550 10.177 1.00 87.19 100 LEU A O 1
ATOM 795 N N . ASP A 1 101 ? 9.336 6.471 12.129 1.00 85.06 101 ASP A N 1
ATOM 796 C CA . ASP A 1 101 ? 7.902 6.170 12.026 1.00 85.06 101 ASP A CA 1
ATOM 797 C C . ASP A 1 101 ? 7.028 7.202 12.749 1.00 85.06 101 ASP A C 1
ATOM 799 O O . ASP A 1 101 ? 5.800 7.120 12.734 1.00 85.06 101 ASP A O 1
ATOM 803 N N . LYS A 1 102 ? 7.639 8.205 13.395 1.00 83.75 102 LYS A N 1
ATOM 804 C CA . LYS A 1 102 ? 6.917 9.229 14.168 1.00 83.75 102 LYS A CA 1
ATOM 805 C C . LYS A 1 102 ? 5.900 10.007 13.331 1.00 83.75 102 LYS A C 1
ATOM 807 O O . LYS A 1 102 ? 4.877 10.407 13.888 1.00 83.75 102 LYS A O 1
ATOM 812 N N . SER A 1 103 ? 6.179 10.221 12.044 1.00 81.19 103 SER A N 1
ATOM 813 C CA . SER A 1 103 ? 5.276 10.872 11.085 1.00 81.19 103 SER A CA 1
ATOM 814 C C . SER A 1 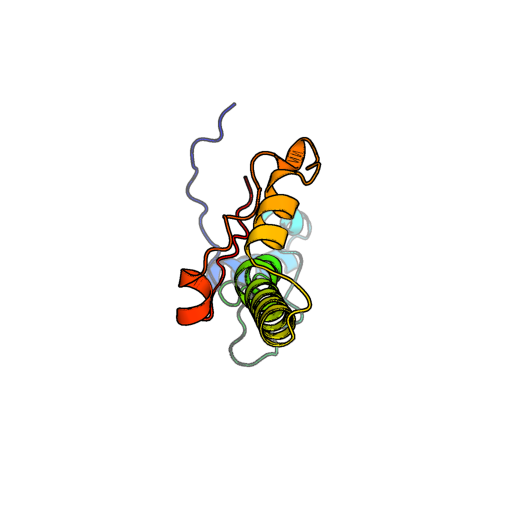103 ? 4.275 9.913 10.437 1.00 81.19 103 SER A C 1
ATOM 816 O O . SER A 1 103 ? 3.267 10.370 9.914 1.00 81.19 103 SER A O 1
ATOM 818 N N . ASN A 1 104 ? 4.518 8.601 10.506 1.00 82.38 104 ASN A N 1
ATOM 819 C CA . ASN A 1 104 ? 3.752 7.568 9.802 1.00 82.38 104 ASN A CA 1
ATOM 820 C C . ASN A 1 104 ? 2.841 6.785 10.759 1.00 82.38 104 ASN A C 1
ATOM 822 O O . ASN A 1 104 ? 2.618 5.585 10.606 1.00 82.38 104 ASN A O 1
ATOM 826 N N . LYS A 1 105 ? 2.328 7.462 11.791 1.00 83.50 105 LYS A N 1
ATOM 827 C CA . LYS A 1 105 ? 1.422 6.841 12.758 1.00 83.50 105 LYS A CA 1
ATOM 828 C C . LYS A 1 105 ? 0.086 6.521 12.087 1.00 83.50 105 LYS A C 1
ATOM 830 O O . LYS A 1 105 ? -0.433 7.362 11.348 1.00 83.50 105 LYS A O 1
ATOM 835 N N . PRO A 1 106 ? -0.509 5.352 12.371 1.00 80.44 106 PRO A N 1
ATOM 836 C CA . PRO A 1 106 ? -1.811 5.025 11.822 1.00 80.44 106 PRO A CA 1
ATOM 837 C C . PRO A 1 106 ? -2.872 6.006 12.355 1.00 80.44 106 PRO A C 1
ATOM 839 O O . PRO A 1 106 ? -2.795 6.437 13.512 1.00 80.44 106 PRO A O 1
ATOM 842 N N . PRO A 1 107 ? -3.869 6.371 11.531 1.00 78.94 107 PRO A N 1
ATOM 843 C CA . PRO A 1 107 ? -4.954 7.239 11.961 1.00 78.94 107 PRO A CA 1
ATOM 844 C C . PRO A 1 107 ? -5.796 6.561 13.048 1.00 78.94 107 PRO A C 1
ATOM 846 O O . PRO A 1 107 ? -5.858 5.334 13.146 1.00 78.94 107 PRO A O 1
ATOM 849 N N . ALA A 1 108 ? -6.481 7.376 13.850 1.00 77.94 108 ALA A N 1
ATOM 850 C CA . ALA A 1 108 ? -7.343 6.878 14.913 1.00 77.94 108 ALA A CA 1
ATOM 851 C C . ALA A 1 108 ? -8.449 5.962 14.362 1.00 77.94 108 ALA A C 1
ATOM 853 O O . ALA A 1 108 ? -9.211 6.354 13.472 1.00 77.94 108 ALA A O 1
ATOM 854 N N . ILE A 1 109 ? -8.573 4.757 14.924 1.00 74.75 109 ILE A N 1
ATOM 855 C CA . ILE A 1 109 ? -9.622 3.806 14.541 1.00 74.75 109 ILE A CA 1
ATOM 856 C C . ILE A 1 109 ? -10.870 4.143 15.348 1.00 74.75 109 ILE A C 1
ATOM 858 O O . ILE A 1 109 ? -11.053 3.707 16.482 1.00 74.75 109 ILE A O 1
ATOM 862 N N . ILE A 1 110 ? -11.734 4.955 14.751 1.00 70.94 110 ILE A N 1
ATOM 863 C CA . ILE A 1 110 ? -13.018 5.332 15.340 1.00 70.94 110 ILE A CA 1
ATOM 864 C C . ILE A 1 110 ? -14.177 4.494 14.792 1.00 70.94 110 ILE A C 1
ATOM 866 O O . ILE A 1 110 ? -14.122 3.970 13.681 1.00 70.94 110 ILE A O 1
ATOM 870 N N . VAL A 1 111 ? -15.269 4.424 15.560 1.00 66.06 111 VAL A N 1
ATOM 871 C CA . VAL A 1 111 ? -16.453 3.585 15.282 1.00 66.06 111 VAL A CA 1
ATOM 872 C C . VAL A 1 111 ? -16.998 3.769 13.856 1.00 66.06 111 VAL A C 1
ATOM 874 O O . VAL A 1 111 ? -17.464 2.811 13.250 1.00 66.06 111 VAL A O 1
ATOM 877 N N . LYS A 1 112 ? -16.871 4.968 13.264 1.00 67.62 112 LYS A N 1
ATOM 878 C CA . LYS A 1 112 ? -17.326 5.244 11.887 1.00 67.62 112 LYS A CA 1
ATOM 879 C C . LYS A 1 112 ? -16.678 4.335 10.832 1.00 67.62 112 LYS A C 1
ATOM 881 O O . LYS A 1 112 ? -17.326 4.028 9.840 1.00 67.62 112 LYS A O 1
ATOM 886 N N . HIS A 1 113 ? -15.438 3.889 11.051 1.00 67.62 113 HIS A N 1
ATOM 887 C CA . HIS A 1 113 ? -14.730 3.009 10.118 1.00 67.62 113 HIS A CA 1
ATOM 888 C C . HIS A 1 113 ? -15.395 1.633 10.010 1.00 67.62 113 HIS A C 1
ATOM 890 O O . HIS A 1 113 ? -15.280 0.972 8.982 1.00 67.62 113 HIS A O 1
ATOM 896 N N . LEU A 1 114 ? -16.131 1.216 11.045 1.00 60.69 114 LEU A N 1
ATOM 897 C CA . LEU A 1 114 ? -16.808 -0.080 11.108 1.00 60.69 114 LEU A CA 1
ATOM 898 C C . LEU A 1 114 ? -18.059 -0.137 10.253 1.00 60.69 114 LEU A C 1
ATOM 900 O O . LEU A 1 114 ? -18.342 -1.192 9.701 1.00 60.69 114 LEU A O 1
ATOM 904 N N . ASN A 1 115 ? -18.768 0.985 10.142 1.00 64.56 115 ASN A N 1
ATOM 905 C CA . ASN A 1 115 ? -19.956 1.094 9.300 1.00 64.56 115 ASN A CA 1
ATOM 906 C C . ASN A 1 115 ? -19.586 1.197 7.814 1.00 64.56 115 ASN A C 1
ATOM 908 O O . ASN A 1 115 ? -20.436 0.978 6.959 1.00 64.56 115 ASN A O 1
ATOM 912 N N . SER A 1 116 ? -18.336 1.561 7.512 1.00 67.88 116 SER A N 1
ATOM 913 C CA . SER A 1 116 ? -17.815 1.680 6.149 1.00 67.88 116 SER A CA 1
ATOM 914 C C . SER A 1 116 ? -16.878 0.539 5.748 1.00 67.88 116 SER A C 1
ATOM 916 O O . SER A 1 116 ? -16.295 0.612 4.672 1.00 67.88 116 SER A O 1
ATOM 918 N N . ASP A 1 117 ? -16.662 -0.449 6.624 1.00 68.88 117 ASP A N 1
ATOM 919 C CA . ASP A 1 117 ? -15.785 -1.611 6.408 1.00 68.88 117 ASP A CA 1
ATOM 920 C C . ASP A 1 117 ? -14.366 -1.256 5.946 1.00 68.88 117 ASP A C 1
ATOM 922 O O . ASP A 1 117 ? -13.711 -2.020 5.241 1.00 68.88 117 ASP A O 1
ATOM 926 N N . ARG A 1 118 ? -13.873 -0.075 6.337 1.00 71.50 118 ARG A N 1
ATOM 927 C CA . ARG A 1 118 ? -12.679 0.494 5.712 1.00 71.50 118 ARG A CA 1
ATOM 928 C C . ARG A 1 118 ? -11.812 1.273 6.686 1.00 71.50 118 ARG A C 1
ATOM 930 O O . ARG A 1 118 ? -12.227 2.288 7.252 1.00 71.50 118 ARG A O 1
ATOM 937 N N . ILE A 1 119 ? -10.563 0.834 6.775 1.00 77.12 119 ILE A N 1
ATOM 938 C CA . ILE A 1 119 ? -9.431 1.634 7.242 1.00 77.12 119 ILE A CA 1
ATOM 939 C C . ILE A 1 119 ? -8.599 2.037 6.021 1.00 77.12 119 ILE A C 1
ATOM 941 O O . ILE A 1 119 ? -8.582 1.325 5.018 1.00 77.12 119 ILE A O 1
ATOM 945 N N . VAL A 1 120 ? -7.981 3.215 6.065 1.00 73.75 120 VAL A N 1
ATOM 946 C CA . VAL A 1 120 ? -7.171 3.732 4.953 1.00 73.75 120 VAL A CA 1
ATOM 947 C C . VAL A 1 120 ? -5.709 3.413 5.239 1.00 73.75 120 VAL A C 1
ATOM 949 O O . VAL A 1 120 ? -5.211 3.769 6.306 1.00 73.75 120 VAL A O 1
ATOM 952 N N . GLY A 1 121 ? -5.051 2.741 4.298 1.00 72.88 121 GLY A N 1
ATOM 953 C CA . GLY A 1 121 ? -3.596 2.632 4.234 1.00 72.88 121 GLY A CA 1
ATOM 954 C C . GLY A 1 121 ? -3.035 3.601 3.195 1.00 72.88 121 GLY A C 1
ATOM 955 O O . GLY A 1 121 ? -3.767 4.046 2.314 1.00 72.88 121 GLY A O 1
ATOM 956 N N . SER A 1 122 ? -1.761 3.956 3.333 1.00 71.31 122 SER A N 1
ATOM 957 C CA . SER A 1 122 ? -1.024 4.774 2.367 1.00 71.31 122 SER A CA 1
ATOM 958 C C . SER A 1 122 ? 0.375 4.197 2.212 1.00 71.31 122 SER A C 1
ATOM 960 O O . SER A 1 122 ? 1.015 3.864 3.213 1.00 71.31 122 SER A O 1
ATOM 962 N N . ALA A 1 123 ? 0.825 4.083 0.966 1.00 68.69 123 ALA A N 1
ATOM 963 C CA . ALA A 1 123 ? 2.144 3.603 0.580 1.00 68.69 123 ALA A CA 1
ATOM 964 C C . ALA A 1 123 ? 3.030 4.752 0.058 1.00 68.69 123 ALA A C 1
ATOM 966 O O . ALA A 1 123 ? 3.860 4.563 -0.830 1.00 68.69 123 ALA A O 1
ATOM 967 N N . ALA A 1 124 ? 2.848 5.969 0.582 1.00 66.75 124 ALA A N 1
ATOM 968 C CA . ALA A 1 124 ? 3.631 7.122 0.150 1.00 66.75 124 ALA A CA 1
ATOM 969 C C . ALA A 1 124 ? 5.118 6.976 0.530 1.00 66.75 124 ALA A C 1
ATOM 971 O O . ALA A 1 124 ? 5.464 6.806 1.702 1.00 66.75 124 ALA A O 1
ATOM 972 N N . GLN A 1 125 ? 6.003 7.094 -0.462 1.00 52.88 125 GLN A N 1
ATOM 973 C CA . GLN A 1 125 ? 7.434 7.300 -0.237 1.00 52.88 125 GLN A CA 1
ATOM 974 C C . GLN A 1 125 ? 7.668 8.796 0.012 1.00 52.88 125 GLN A C 1
ATOM 976 O O . GLN A 1 125 ? 7.502 9.599 -0.904 1.00 52.88 125 GLN A O 1
ATOM 981 N N . ASN A 1 126 ? 8.002 9.160 1.254 1.00 47.12 126 ASN A N 1
ATOM 982 C CA . ASN A 1 126 ? 8.486 10.500 1.613 1.00 47.12 126 ASN A CA 1
ATOM 983 C C . ASN A 1 126 ? 9.997 10.620 1.398 1.00 47.12 126 ASN A C 1
ATOM 985 O O . ASN A 1 126 ? 10.702 9.618 1.663 1.00 47.12 126 ASN A O 1
#

Organism: NCBI:txid392030

pLDDT: mean 79.77, std 11.57, range [34.69, 92.56]